Protein AF-A0A2S8NWU1-F1 (afdb_monomer_lite)

Sequence (90 aa):
MDIRECLPRDKHDFEAVRKLSEFSDVELKVIIPELMDWLQDGNWPVSRSVEDLLMRFGEDLIPHIRNVFETKDSTWKYLVLTGSISKLPS

pLDDT: mean 93.41, std 7.69, range [60.09, 98.06]

Secondary structure (DSSP, 8-state):
--GGGGS-SSTT-HHHHHHHHTS-HHHHGGGHHHHHHTTS-TTSTTHHHHHHHHGGGGGGGHHHHHHHHHSS-HHHHHHIIIIIGGGS--

Structure (mmCIF, N/CA/C/O backbone):
data_AF-A0A2S8NWU1-F1
#
_entry.id   AF-A0A2S8NWU1-F1
#
loop_
_atom_site.group_PDB
_atom_site.id
_atom_site.type_symbol
_atom_site.label_atom_id
_atom_site.label_alt_id
_atom_site.label_comp_id
_atom_site.label_asym_id
_atom_site.label_entity_id
_atom_site.label_seq_id
_atom_site.pdbx_PDB_ins_code
_atom_site.Cartn_x
_atom_site.Cartn_y
_atom_site.Cartn_z
_atom_site.occupancy
_atom_site.B_iso_or_equiv
_atom_site.auth_seq_id
_atom_site.auth_comp_id
_atom_site.auth_asym_id
_atom_site.auth_atom_id
_atom_site.pdbx_PDB_model_num
ATOM 1 N N . MET A 1 1 ? -20.707 -5.124 6.826 1.00 72.94 1 MET A N 1
ATOM 2 C CA . MET A 1 1 ? -20.308 -4.382 5.616 1.00 72.94 1 MET A CA 1
ATOM 3 C C . MET A 1 1 ? -19.031 -5.019 5.121 1.00 72.94 1 MET A C 1
ATOM 5 O O . MET A 1 1 ? -18.180 -5.293 5.960 1.00 72.94 1 MET A O 1
ATOM 9 N N . ASP A 1 2 ? -18.920 -5.323 3.830 1.00 88.94 2 ASP A N 1
ATOM 10 C CA . ASP A 1 2 ? -17.633 -5.749 3.280 1.00 88.94 2 ASP A CA 1
ATOM 11 C C . ASP A 1 2 ? -16.780 -4.499 3.051 1.00 88.94 2 ASP A C 1
ATOM 13 O O . ASP A 1 2 ? -17.117 -3.649 2.232 1.00 88.94 2 ASP A O 1
ATOM 1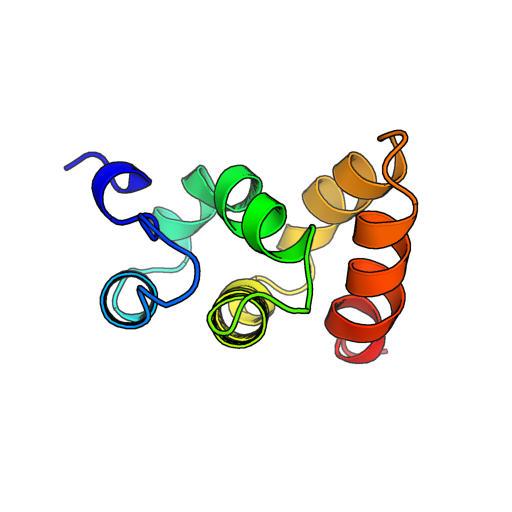7 N N . ILE A 1 3 ? -15.692 -4.361 3.809 1.00 94.06 3 ILE A N 1
ATOM 18 C CA . ILE A 1 3 ? -14.801 -3.199 3.718 1.00 94.06 3 ILE A CA 1
ATOM 19 C C . ILE A 1 3 ? -14.129 -3.089 2.337 1.00 94.06 3 ILE A C 1
ATOM 21 O O . ILE A 1 3 ? -13.710 -2.002 1.944 1.00 94.06 3 ILE A O 1
ATOM 25 N N . ARG A 1 4 ? -14.105 -4.172 1.544 1.00 95.44 4 ARG A N 1
ATOM 26 C CA . ARG A 1 4 ? -13.648 -4.144 0.144 1.00 95.44 4 ARG A CA 1
ATOM 27 C C . ARG A 1 4 ? -14.504 -3.253 -0.747 1.00 95.44 4 ARG A C 1
ATOM 29 O O . ARG A 1 4 ? -13.995 -2.703 -1.717 1.00 95.44 4 ARG A O 1
ATOM 36 N N . GLU A 1 5 ? -15.776 -3.049 -0.409 1.00 95.31 5 GLU A N 1
ATOM 37 C CA . GLU A 1 5 ? -16.655 -2.126 -1.141 1.00 95.31 5 GLU A CA 1
ATOM 38 C C . GLU A 1 5 ? -16.228 -0.655 -0.984 1.00 95.31 5 GLU A C 1
ATOM 40 O O . GLU A 1 5 ? -16.674 0.205 -1.751 1.00 95.31 5 GLU A O 1
ATOM 45 N N . CYS A 1 6 ? -15.362 -0.369 -0.005 1.00 96.12 6 CYS A N 1
ATOM 46 C CA . CYS A 1 6 ? -14.779 0.943 0.254 1.00 96.12 6 CYS A CA 1
ATOM 47 C C . CYS A 1 6 ? -13.411 1.152 -0.416 1.00 96.12 6 CYS A C 1
ATOM 49 O O . CYS A 1 6 ? -12.832 2.222 -0.234 1.00 96.12 6 CYS A O 1
ATOM 51 N N . LEU A 1 7 ? -12.886 0.175 -1.169 1.00 97.44 7 LEU A N 1
ATOM 52 C CA . LEU A 1 7 ? -11.650 0.359 -1.935 1.00 97.44 7 LEU A CA 1
ATOM 53 C C . LEU A 1 7 ? -11.816 1.465 -2.994 1.00 97.44 7 LEU A C 1
ATOM 55 O O . LEU A 1 7 ? -12.923 1.644 -3.519 1.00 97.44 7 LEU A O 1
ATOM 59 N N . PRO A 1 8 ? -10.730 2.186 -3.339 1.00 97.94 8 PRO A N 1
ATOM 60 C CA . PRO A 1 8 ? -10.755 3.146 -4.435 1.00 97.94 8 PRO A CA 1
ATOM 61 C C . PRO A 1 8 ? -11.246 2.485 -5.722 1.00 97.94 8 PRO A C 1
ATOM 63 O O . PRO A 1 8 ? -10.920 1.334 -6.011 1.00 97.94 8 PRO A O 1
ATOM 66 N N . ARG A 1 9 ? -12.059 3.201 -6.498 1.00 97.06 9 ARG A N 1
ATOM 67 C CA . ARG A 1 9 ? -12.597 2.686 -7.771 1.00 97.06 9 ARG A CA 1
ATOM 68 C C . ARG A 1 9 ? -11.790 3.133 -8.978 1.00 97.06 9 ARG A C 1
ATOM 70 O O . ARG A 1 9 ? -11.844 2.494 -10.027 1.00 97.06 9 ARG A O 1
ATOM 77 N N . ASP A 1 10 ? -11.043 4.220 -8.827 1.00 97.75 10 ASP A N 1
ATOM 78 C CA . ASP A 1 10 ? -10.153 4.751 -9.845 1.00 97.75 10 ASP A CA 1
ATOM 79 C C . ASP A 1 10 ? -8.983 5.532 -9.225 1.00 97.75 10 ASP A C 1
ATOM 81 O O . ASP A 1 10 ? -8.939 5.811 -8.027 1.00 97.75 10 ASP A O 1
ATOM 85 N N . LYS A 1 11 ? -8.016 5.897 -10.071 1.00 97.56 11 LYS A N 1
ATOM 86 C CA . LYS A 1 11 ? -6.759 6.549 -9.674 1.00 97.56 11 LYS A CA 1
ATOM 87 C C . LYS A 1 11 ? -6.901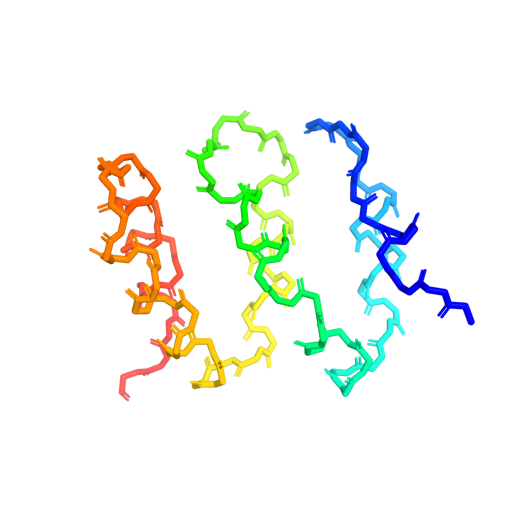 7.955 -9.061 1.00 97.56 11 LYS A C 1
ATOM 89 O O . LYS A 1 11 ? -5.894 8.499 -8.614 1.00 97.56 11 LYS A O 1
ATOM 94 N N . HIS A 1 12 ? -8.093 8.551 -9.055 1.00 97.69 12 HIS A N 1
ATOM 95 C CA . HIS A 1 12 ? -8.406 9.838 -8.419 1.00 97.69 12 HIS A CA 1
ATOM 96 C C . HIS A 1 12 ? -9.441 9.711 -7.291 1.00 97.69 12 HIS A C 1
ATOM 98 O O . HIS A 1 12 ? -9.905 10.733 -6.781 1.00 97.69 12 HIS A O 1
ATOM 104 N N . ASP A 1 13 ? -9.812 8.496 -6.882 1.00 98.06 13 ASP A N 1
ATOM 105 C CA . ASP A 1 13 ? -10.805 8.261 -5.831 1.00 98.06 13 ASP A CA 1
ATOM 106 C C . ASP A 1 13 ? -10.224 8.485 -4.421 1.00 98.06 13 ASP A C 1
ATOM 108 O O . ASP A 1 13 ? -10.066 7.579 -3.601 1.00 98.06 13 ASP A O 1
ATOM 112 N N . PHE A 1 14 ? -9.872 9.740 -4.137 1.00 97.94 14 PHE A N 1
ATOM 113 C CA . PHE A 1 14 ? -9.372 10.173 -2.832 1.00 97.94 14 PHE A CA 1
ATOM 114 C C . PHE A 1 14 ? -10.425 10.046 -1.730 1.00 97.94 14 PHE A C 1
ATOM 116 O O . PHE A 1 14 ? -10.081 9.880 -0.561 1.00 97.94 14 PHE A O 1
ATOM 123 N N . GLU A 1 15 ? -11.707 10.118 -2.089 1.00 97.94 15 GLU A N 1
ATOM 124 C CA . GLU A 1 15 ? -12.805 10.018 -1.132 1.00 97.94 15 GLU A CA 1
ATOM 125 C C . GLU A 1 15 ? -12.908 8.604 -0.551 1.00 97.94 15 GL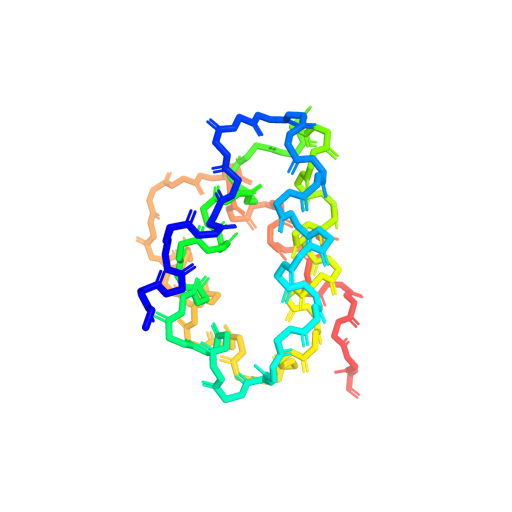U A C 1
ATOM 127 O O . GLU A 1 15 ? -13.146 8.458 0.649 1.00 97.94 15 GLU A O 1
ATOM 132 N N . ALA A 1 16 ? -12.671 7.563 -1.355 1.00 97.75 16 ALA A N 1
ATOM 133 C CA . ALA A 1 16 ? -12.557 6.197 -0.852 1.00 97.75 16 ALA A CA 1
ATOM 134 C C . ALA A 1 16 ? -11.403 6.051 0.150 1.00 97.75 16 ALA A C 1
ATOM 136 O O . ALA A 1 16 ? -11.612 5.553 1.255 1.00 97.75 16 ALA A O 1
ATOM 137 N N . VAL A 1 17 ? -10.210 6.564 -0.177 1.00 97.88 17 VAL A N 1
ATOM 138 C CA . VAL A 1 17 ? -9.049 6.518 0.734 1.00 97.88 17 VAL A CA 1
ATOM 139 C C . VAL A 1 17 ? -9.333 7.277 2.035 1.00 97.88 17 VAL A C 1
ATOM 141 O O . VAL A 1 17 ? -9.012 6.794 3.122 1.00 97.88 17 VAL A O 1
ATOM 144 N N . ARG A 1 18 ? -9.999 8.436 1.946 1.00 97.38 18 ARG A N 1
ATOM 145 C CA . ARG A 1 18 ? -10.419 9.221 3.113 1.00 97.38 18 ARG A CA 1
ATOM 146 C C . ARG A 1 18 ? -11.365 8.421 4.008 1.00 97.38 18 ARG A C 1
ATOM 148 O O . ARG A 1 18 ? -11.129 8.356 5.209 1.00 97.38 18 ARG A O 1
ATOM 155 N N . LYS A 1 19 ? -12.383 7.770 3.442 1.00 96.94 19 LYS A N 1
ATOM 156 C CA . LYS A 1 19 ? -13.298 6.895 4.197 1.00 96.94 19 LYS A CA 1
ATOM 157 C C . LYS A 1 19 ? -12.563 5.723 4.835 1.00 96.94 19 LYS A C 1
ATOM 159 O O . LYS A 1 19 ? -12.775 5.446 6.006 1.00 96.94 19 LYS A O 1
ATOM 164 N N . LEU A 1 20 ? -11.665 5.070 4.096 1.00 97.75 20 LEU A N 1
ATOM 165 C CA . LEU A 1 20 ? -10.847 3.975 4.620 1.00 97.75 20 LEU A CA 1
ATOM 166 C C . LEU A 1 20 ? -10.004 4.413 5.825 1.00 97.75 20 LEU A C 1
ATOM 168 O O . LEU A 1 20 ? -9.857 3.652 6.775 1.00 97.75 20 LEU A O 1
ATOM 172 N N . SER A 1 21 ? -9.515 5.656 5.842 1.00 96.44 21 SER A N 1
ATOM 173 C CA . SER A 1 21 ? -8.747 6.183 6.977 1.00 96.44 21 SER A CA 1
ATOM 174 C C . SER A 1 21 ? -9.539 6.262 8.291 1.00 96.44 21 SER A C 1
ATOM 176 O O . SER A 1 21 ? -8.926 6.248 9.357 1.00 96.44 21 SER A O 1
ATOM 178 N N . GLU A 1 22 ? -10.874 6.273 8.232 1.00 96.44 22 GLU A N 1
ATOM 179 C CA . GLU A 1 22 ? -11.761 6.337 9.402 1.00 96.44 22 GLU A CA 1
ATOM 180 C C . GLU A 1 22 ? -11.961 4.969 10.084 1.00 96.44 22 GLU A C 1
ATOM 182 O O . GLU A 1 22 ? -12.426 4.916 11.222 1.00 96.44 22 GLU A O 1
ATOM 187 N N . PHE A 1 23 ? -11.595 3.864 9.423 1.00 96.44 23 PHE A N 1
ATOM 188 C CA . PHE A 1 23 ? -11.705 2.516 9.988 1.00 96.44 23 PHE A CA 1
ATOM 189 C C . PHE A 1 23 ? -10.581 2.210 10.978 1.00 96.44 23 PHE A C 1
ATOM 191 O O . PHE A 1 23 ? -9.480 2.776 10.925 1.00 96.44 23 PHE A O 1
ATOM 198 N N . SER A 1 24 ? -10.849 1.261 11.877 1.00 95.69 24 SER A N 1
ATOM 199 C CA . SER A 1 24 ? -9.831 0.749 12.790 1.00 95.69 24 SER A CA 1
ATOM 200 C C . SER A 1 24 ? -8.780 -0.083 12.049 1.00 95.69 24 SER A C 1
ATOM 202 O O . SER A 1 24 ? -9.049 -0.689 11.010 1.00 95.69 24 SER A O 1
ATOM 204 N N . ASP A 1 25 ? -7.578 -0.177 12.621 1.00 94.69 25 ASP A N 1
ATOM 205 C CA . ASP A 1 25 ? -6.506 -0.996 12.039 1.00 94.69 25 ASP A CA 1
ATOM 206 C C . ASP A 1 25 ? -6.914 -2.475 11.927 1.00 94.69 25 ASP A 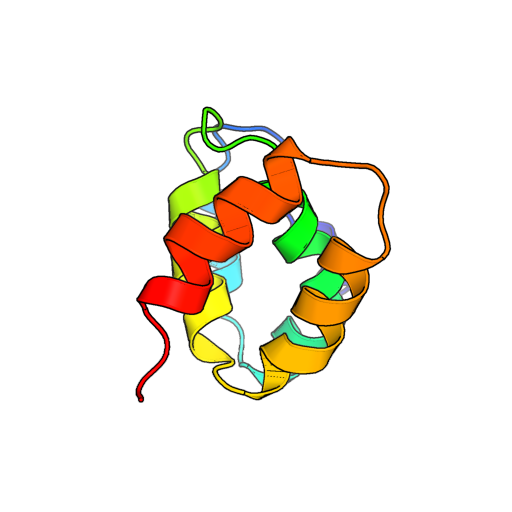C 1
ATOM 208 O O . ASP A 1 25 ? -6.539 -3.156 10.978 1.00 94.69 25 ASP A O 1
ATOM 212 N N . VAL A 1 26 ? -7.722 -2.976 12.868 1.00 94.50 26 VAL A N 1
ATOM 213 C CA . VAL A 1 26 ? -8.233 -4.357 12.852 1.00 94.50 26 VAL A CA 1
ATOM 214 C C . VAL A 1 26 ? -9.114 -4.606 11.629 1.00 94.50 26 VAL A C 1
ATOM 216 O O . VAL A 1 26 ? -8.988 -5.648 10.989 1.00 94.50 26 VAL A O 1
ATOM 219 N N . GLU A 1 27 ? -9.983 -3.656 11.289 1.00 95.38 27 GLU A N 1
ATOM 220 C CA . GLU A 1 27 ? -10.861 -3.765 10.124 1.00 95.38 27 GLU A CA 1
ATOM 221 C C . GLU A 1 27 ? -10.078 -3.651 8.816 1.00 95.38 27 GLU A C 1
ATOM 223 O O . GLU A 1 27 ? -10.325 -4.413 7.887 1.00 95.38 27 GLU A O 1
ATOM 228 N N . LEU A 1 28 ? -9.104 -2.742 8.745 1.00 96.19 28 LEU A N 1
ATOM 229 C CA . LEU A 1 28 ? -8.311 -2.516 7.536 1.00 96.19 28 LEU A CA 1
ATOM 230 C C . LEU A 1 28 ? -7.306 -3.637 7.245 1.00 96.19 28 LEU A C 1
ATOM 232 O O . LEU A 1 28 ? -7.001 -3.890 6.079 1.00 96.19 28 LEU A O 1
ATOM 236 N N . LYS A 1 29 ? -6.816 -4.349 8.269 1.00 95.62 29 LYS A N 1
ATOM 237 C CA . LYS A 1 29 ? -5.851 -5.451 8.101 1.00 95.62 29 LYS A CA 1
ATOM 238 C C . LYS A 1 29 ? -6.298 -6.503 7.087 1.00 95.62 29 LYS A C 1
ATOM 240 O O . LYS A 1 29 ? -5.468 -7.075 6.385 1.00 95.62 29 LYS A O 1
ATOM 245 N N . VAL A 1 30 ? -7.605 -6.739 6.976 1.00 95.19 30 VAL A N 1
ATOM 246 C CA . VAL A 1 30 ? -8.163 -7.760 6.075 1.00 95.19 30 VAL A CA 1
ATOM 247 C C . VAL A 1 30 ? -8.121 -7.368 4.596 1.00 95.19 30 VAL A C 1
ATOM 249 O O . VAL A 1 30 ? -8.418 -8.225 3.764 1.00 95.19 30 VAL A O 1
ATOM 252 N N . ILE A 1 31 ? -7.788 -6.109 4.279 1.00 97.12 31 ILE A N 1
ATOM 253 C CA . ILE A 1 31 ? -7.679 -5.575 2.911 1.00 97.12 31 ILE A CA 1
ATOM 254 C C . ILE A 1 31 ? -6.301 -4.983 2.584 1.00 97.12 31 ILE A C 1
ATOM 256 O O . ILE A 1 31 ? -6.142 -4.307 1.569 1.00 97.12 31 ILE A O 1
ATOM 260 N N . ILE A 1 32 ? -5.289 -5.210 3.431 1.00 97.44 32 ILE A N 1
ATOM 261 C CA . ILE A 1 32 ? -3.916 -4.767 3.139 1.00 97.44 32 ILE A CA 1
ATOM 262 C C . ILE A 1 32 ? -3.436 -5.257 1.760 1.00 97.44 32 ILE A C 1
ATOM 264 O O . ILE A 1 32 ? -2.874 -4.434 1.041 1.00 97.44 32 ILE A O 1
ATOM 268 N N . PRO A 1 33 ? -3.644 -6.525 1.339 1.00 97.12 33 PRO A N 1
ATOM 269 C CA . PRO A 1 33 ? -3.224 -6.970 0.008 1.00 97.12 33 PRO A CA 1
ATOM 270 C C . PRO A 1 33 ? -3.784 -6.100 -1.124 1.00 97.12 33 PRO A C 1
ATOM 272 O O . PRO A 1 33 ? -3.035 -5.662 -1.989 1.00 97.12 33 PRO A O 1
ATOM 275 N N . GLU A 1 34 ? -5.075 -5.785 -1.072 1.00 97.81 34 GLU A N 1
ATOM 276 C CA . GLU A 1 34 ? -5.767 -4.975 -2.071 1.00 97.81 34 GLU A CA 1
ATOM 277 C C . GLU A 1 34 ? -5.316 -3.507 -2.033 1.00 97.81 34 GLU A C 1
ATOM 279 O O . GLU A 1 34 ? -5.247 -2.845 -3.065 1.00 97.81 34 GLU A O 1
ATOM 284 N N . LEU A 1 35 ? -4.971 -2.980 -0.855 1.00 97.94 35 LEU A N 1
ATOM 285 C CA . LEU A 1 35 ? -4.375 -1.647 -0.731 1.00 97.94 35 LEU A CA 1
ATOM 286 C C . LEU A 1 35 ? -2.954 -1.600 -1.309 1.00 97.94 35 LEU A C 1
ATOM 288 O O . LEU A 1 35 ? -2.586 -0.606 -1.932 1.00 97.94 35 LEU A O 1
ATOM 292 N N . MET A 1 36 ? -2.168 -2.670 -1.158 1.00 97.69 36 MET A N 1
ATOM 293 C CA . MET A 1 36 ? -0.822 -2.750 -1.733 1.00 97.69 36 MET A CA 1
ATOM 294 C C . MET A 1 36 ? -0.848 -2.673 -3.267 1.00 97.69 36 MET A C 1
ATOM 296 O O . MET A 1 36 ? 0.086 -2.115 -3.845 1.00 97.69 36 MET A O 1
ATOM 300 N N . ASP A 1 37 ? -1.903 -3.171 -3.927 1.00 97.50 37 ASP A N 1
ATOM 301 C CA . ASP A 1 37 ? -2.055 -3.101 -5.390 1.00 97.50 37 ASP A CA 1
ATOM 302 C C . ASP A 1 37 ? -2.076 -1.653 -5.912 1.00 97.50 37 ASP A C 1
ATOM 304 O O . ASP A 1 37 ? -1.595 -1.374 -7.011 1.00 97.50 37 ASP A O 1
ATOM 308 N N . TRP A 1 38 ? -2.537 -0.694 -5.103 1.00 98.00 38 TRP A N 1
ATOM 309 C CA . TRP A 1 38 ? -2.521 0.736 -5.447 1.00 98.00 38 TRP A CA 1
ATOM 310 C C . TRP A 1 38 ? -1.120 1.362 -5.437 1.00 98.00 38 TRP A C 1
ATOM 312 O O . TRP A 1 38 ? -0.957 2.527 -5.808 1.00 98.00 38 TRP A O 1
ATOM 322 N N . LEU A 1 39 ? -0.097 0.595 -5.051 1.00 96.94 39 LEU A N 1
ATOM 323 C CA . LEU A 1 39 ? 1.311 0.981 -5.131 1.00 96.94 39 LEU A CA 1
ATOM 324 C C . LEU A 1 39 ? 2.007 0.451 -6.398 1.00 96.94 39 LEU A C 1
ATOM 326 O O . LEU A 1 39 ? 3.201 0.696 -6.570 1.00 96.94 39 LEU A O 1
ATOM 330 N N . GLN A 1 40 ? 1.298 -0.264 -7.283 1.00 96.94 40 GLN A N 1
ATOM 331 C CA . GLN A 1 40 ? 1.863 -0.773 -8.544 1.00 96.94 40 GLN A CA 1
ATOM 332 C C . GLN A 1 40 ? 2.250 0.351 -9.518 1.00 96.94 40 GLN A C 1
ATOM 334 O O . GLN A 1 40 ? 3.231 0.226 -10.251 1.00 96.94 40 GLN A O 1
ATOM 339 N N . ASP A 1 41 ? 1.515 1.467 -9.506 1.00 96.19 41 ASP A N 1
ATOM 340 C CA . ASP A 1 41 ? 1.783 2.633 -10.349 1.00 96.19 41 ASP A CA 1
ATOM 341 C C . ASP A 1 41 ? 1.796 3.919 -9.516 1.00 96.19 41 ASP A C 1
ATOM 343 O O . ASP A 1 41 ? 0.762 4.497 -9.179 1.00 96.19 41 ASP A O 1
ATOM 347 N N . GLY A 1 42 ? 3.001 4.408 -9.228 1.00 90.94 42 GLY A N 1
ATOM 348 C CA . GLY A 1 42 ? 3.214 5.657 -8.496 1.00 90.94 42 GLY A CA 1
ATOM 349 C C . GLY A 1 42 ? 2.746 6.912 -9.244 1.00 90.94 42 GLY A C 1
ATOM 350 O O . GLY A 1 42 ? 2.735 7.990 -8.655 1.00 90.94 42 GLY A O 1
ATOM 351 N N . ASN A 1 43 ? 2.343 6.806 -10.518 1.00 94.25 43 ASN A N 1
ATOM 352 C CA . ASN A 1 43 ? 1.715 7.915 -11.241 1.00 94.25 43 ASN A CA 1
ATOM 353 C C . ASN A 1 43 ? 0.230 8.071 -10.898 1.00 94.25 43 ASN A C 1
ATOM 355 O O . ASN A 1 43 ? -0.372 9.079 -11.277 1.00 94.25 43 ASN A O 1
ATOM 359 N N . TRP A 1 44 ? -0.390 7.095 -10.226 1.00 97.31 44 TRP A N 1
ATOM 360 C CA . TRP A 1 44 ? -1.766 7.233 -9.764 1.00 97.31 44 TRP A CA 1
ATOM 361 C C . TRP A 1 44 ? -1.833 8.276 -8.650 1.00 97.31 44 TRP A C 1
ATOM 363 O O . TRP A 1 44 ? -1.183 8.097 -7.619 1.00 97.31 44 TRP A O 1
ATOM 373 N N . PRO A 1 45 ? -2.637 9.345 -8.807 1.00 96.69 45 PRO A N 1
ATOM 374 C CA . PRO A 1 45 ? -2.719 10.402 -7.801 1.00 96.69 45 PRO A CA 1
ATOM 375 C C . PRO A 1 45 ? -3.043 9.903 -6.385 1.00 96.69 45 PRO A C 1
ATOM 377 O O . PRO A 1 45 ? -2.496 10.428 -5.418 1.00 96.69 45 PRO A O 1
ATOM 380 N N . VAL A 1 46 ? -3.870 8.860 -6.257 1.00 97.56 46 VAL A N 1
ATOM 381 C CA . VAL A 1 46 ? -4.214 8.237 -4.964 1.00 97.56 46 VAL A CA 1
ATOM 382 C C . VAL A 1 46 ? -3.115 7.359 -4.361 1.00 97.56 46 VAL A C 1
ATOM 384 O O . VAL A 1 46 ? -3.174 7.090 -3.164 1.00 97.56 46 VAL A O 1
ATOM 387 N N . SER A 1 47 ? -2.114 6.923 -5.137 1.00 96.56 47 SER A N 1
ATOM 388 C CA . SER A 1 47 ? -1.108 5.939 -4.697 1.00 96.56 47 SER A CA 1
ATOM 389 C C . SER A 1 47 ? -0.393 6.383 -3.420 1.00 96.56 47 SER A C 1
ATOM 391 O O . SER A 1 47 ? -0.317 5.630 -2.453 1.00 96.56 47 SER A O 1
ATOM 393 N N . ARG A 1 48 ? 0.007 7.660 -3.352 1.00 93.88 48 ARG A N 1
ATOM 394 C CA . ARG A 1 48 ? 0.633 8.235 -2.153 1.00 93.88 48 ARG A CA 1
ATOM 395 C C . ARG A 1 48 ? -0.298 8.243 -0.938 1.00 93.88 48 ARG A C 1
ATOM 397 O O . ARG A 1 48 ? 0.141 7.945 0.163 1.00 93.88 48 ARG A O 1
ATOM 404 N N . SER A 1 49 ? -1.578 8.562 -1.124 1.00 96.56 49 SER A N 1
ATOM 405 C CA . SER A 1 49 ? -2.551 8.548 -0.024 1.00 96.56 49 SER A CA 1
ATOM 406 C C . SER A 1 49 ? -2.802 7.131 0.497 1.00 96.56 49 SER A C 1
ATOM 408 O O . SER A 1 49 ? -2.985 6.948 1.697 1.00 96.56 49 SER A O 1
ATOM 410 N N . VAL A 1 50 ? -2.785 6.128 -0.387 1.00 97.62 50 VAL A N 1
ATOM 411 C CA . VAL A 1 50 ? -2.870 4.718 0.016 1.00 97.62 50 VAL A CA 1
ATOM 412 C C . VAL A 1 50 ? -1.595 4.276 0.733 1.00 97.62 50 VAL A C 1
ATOM 414 O O . VAL A 1 50 ? -1.675 3.590 1.748 1.00 97.62 50 VAL A O 1
ATOM 417 N N . GLU A 1 51 ? -0.426 4.708 0.264 1.00 95.31 51 GLU A N 1
ATOM 418 C CA . GLU A 1 51 ? 0.850 4.447 0.930 1.00 95.31 51 GLU A CA 1
ATOM 419 C C . GLU A 1 51 ? 0.858 4.994 2.365 1.00 95.31 51 GLU A C 1
ATOM 421 O O . GLU A 1 51 ? 1.183 4.267 3.301 1.00 95.31 51 GLU A O 1
ATOM 426 N N . ASP A 1 52 ? 0.440 6.248 2.552 1.00 94.19 52 ASP A N 1
ATOM 427 C CA . ASP A 1 52 ? 0.365 6.884 3.870 1.00 94.19 52 ASP A CA 1
ATOM 428 C C . ASP A 1 52 ? -0.630 6.154 4.795 1.00 94.19 52 ASP A C 1
ATOM 430 O O . ASP A 1 52 ? -0.363 5.985 5.986 1.00 94.19 52 ASP A O 1
ATOM 434 N N . LEU A 1 53 ? -1.748 5.653 4.250 1.00 96.25 53 LEU A N 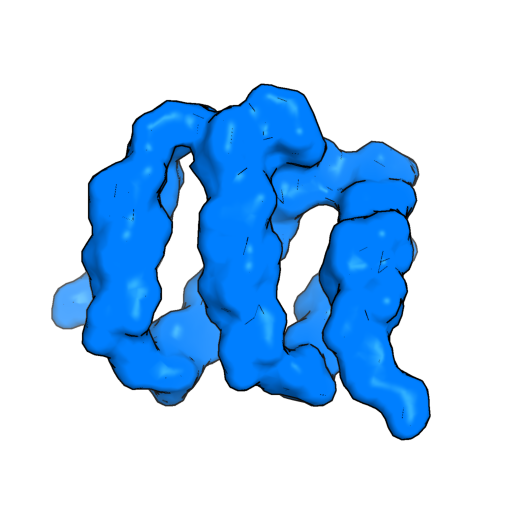1
ATOM 435 C CA . LEU A 1 53 ? -2.692 4.809 4.988 1.00 96.25 53 LEU A CA 1
ATOM 436 C C . LEU A 1 53 ? -2.047 3.483 5.422 1.00 96.25 53 LEU A C 1
ATOM 438 O O . LEU A 1 53 ? -2.220 3.065 6.567 1.00 96.25 53 LEU A O 1
ATOM 442 N N . LEU A 1 54 ? -1.288 2.836 4.534 1.00 96.00 54 LEU A N 1
ATOM 443 C CA . LEU A 1 54 ? -0.593 1.579 4.817 1.00 96.00 54 LEU A CA 1
ATOM 444 C C . LEU A 1 54 ? 0.472 1.736 5.911 1.00 96.00 54 LEU A C 1
ATOM 446 O O . LEU A 1 54 ? 0.671 0.815 6.701 1.00 96.00 54 LEU A O 1
ATOM 450 N N . MET A 1 55 ? 1.120 2.899 6.027 1.00 92.12 55 MET A N 1
ATOM 451 C CA . MET A 1 55 ? 2.166 3.121 7.039 1.00 92.12 55 MET A CA 1
ATOM 452 C C . MET A 1 55 ? 1.673 2.977 8.488 1.00 92.12 55 MET A C 1
ATOM 454 O O . MET A 1 55 ? 2.488 2.746 9.380 1.00 92.12 55 MET A O 1
ATOM 458 N N . ARG A 1 56 ? 0.354 3.017 8.735 1.00 93.12 56 ARG A N 1
ATOM 459 C CA . ARG A 1 56 ? -0.249 2.713 10.049 1.00 93.12 56 ARG A CA 1
ATOM 460 C C . ARG A 1 56 ? 0.107 1.319 10.569 1.00 93.12 56 ARG A C 1
ATOM 462 O O . ARG A 1 56 ? 0.151 1.118 11.777 1.00 93.12 56 ARG A O 1
ATOM 469 N N . PHE A 1 57 ? 0.355 0.366 9.672 1.00 93.94 57 PHE A N 1
ATOM 470 C CA . PHE A 1 57 ? 0.537 -1.042 10.027 1.00 93.94 57 PHE A CA 1
ATOM 471 C C . PHE A 1 57 ? 1.985 -1.411 10.370 1.00 93.94 57 PHE A C 1
ATOM 473 O O . PHE A 1 57 ? 2.215 -2.494 10.899 1.00 93.94 57 PHE A O 1
ATOM 480 N N . GLY A 1 58 ? 2.965 -0.535 10.112 1.00 90.44 58 GLY A N 1
ATOM 481 C CA . GLY A 1 58 ? 4.367 -0.769 10.478 1.00 90.44 58 GLY A CA 1
ATOM 482 C C . GLY A 1 58 ? 4.874 -2.161 10.070 1.00 90.44 58 GLY A C 1
ATOM 483 O O . GLY A 1 58 ? 4.808 -2.539 8.900 1.00 90.44 58 GLY A O 1
ATOM 484 N N . GLU A 1 59 ? 5.357 -2.939 11.044 1.00 90.44 59 GLU A N 1
ATOM 485 C CA . GLU A 1 59 ? 5.880 -4.297 10.827 1.00 90.44 59 GLU A CA 1
ATOM 486 C C . GLU A 1 59 ? 4.838 -5.297 10.300 1.00 90.44 59 GLU A C 1
ATOM 488 O O . GLU A 1 59 ? 5.209 -6.258 9.622 1.00 90.44 59 GLU A O 1
ATOM 493 N N . ASP A 1 60 ? 3.540 -5.061 10.517 1.00 92.44 60 ASP A N 1
ATOM 494 C CA . ASP A 1 60 ? 2.486 -5.926 9.975 1.00 92.44 60 ASP A CA 1
ATOM 495 C C . ASP A 1 60 ? 2.462 -5.902 8.434 1.00 92.44 60 ASP A C 1
ATOM 497 O O . ASP A 1 60 ? 1.902 -6.806 7.814 1.00 92.44 60 ASP A O 1
ATOM 501 N N . LEU A 1 61 ? 3.114 -4.924 7.786 1.00 94.25 61 LEU A N 1
ATOM 502 C CA . LEU A 1 61 ? 3.292 -4.902 6.331 1.00 94.25 61 LEU A CA 1
ATOM 503 C C . LEU A 1 61 ? 4.336 -5.902 5.822 1.00 94.25 61 LEU A C 1
ATOM 505 O O . LEU A 1 61 ? 4.318 -6.222 4.635 1.00 94.25 61 LEU A O 1
ATOM 509 N N . ILE A 1 62 ? 5.247 -6.408 6.663 1.00 93.31 62 ILE A N 1
ATOM 510 C CA . ILE A 1 62 ? 6.390 -7.232 6.223 1.00 93.31 62 ILE A CA 1
ATOM 511 C C . ILE A 1 62 ? 5.962 -8.445 5.372 1.00 93.31 62 ILE A C 1
ATOM 513 O O . ILE A 1 62 ? 6.571 -8.660 4.317 1.00 93.31 62 ILE A O 1
ATOM 517 N N . PRO A 1 63 ? 4.933 -9.235 5.745 1.00 95.75 63 PRO A N 1
ATOM 518 C CA . PRO A 1 63 ? 4.472 -10.345 4.911 1.00 95.75 63 PRO A CA 1
ATOM 519 C C . PRO A 1 63 ? 3.943 -9.878 3.548 1.00 95.75 63 PRO A C 1
ATOM 521 O O . PRO A 1 63 ? 4.209 -10.511 2.531 1.00 95.75 63 PRO A O 1
ATOM 524 N N . HIS A 1 64 ? 3.244 -8.744 3.508 1.00 96.12 64 HIS A N 1
ATOM 525 C CA . HIS A 1 64 ? 2.676 -8.188 2.279 1.00 96.12 64 HIS A CA 1
ATOM 526 C C . HIS A 1 64 ? 3.755 -7.612 1.361 1.00 96.12 64 HIS A C 1
ATOM 528 O O . HIS A 1 64 ? 3.729 -7.845 0.156 1.00 96.12 64 HIS A O 1
ATOM 534 N N . ILE A 1 65 ? 4.757 -6.939 1.932 1.00 95.00 65 ILE A N 1
ATOM 535 C CA . ILE A 1 65 ? 5.955 -6.499 1.216 1.00 95.00 65 ILE A CA 1
ATOM 536 C C . ILE A 1 65 ? 6.665 -7.715 0.619 1.00 95.00 65 ILE A C 1
ATOM 538 O O . ILE A 1 65 ? 6.967 -7.713 -0.569 1.00 95.00 65 ILE A O 1
ATOM 542 N N . ARG A 1 66 ? 6.877 -8.793 1.386 1.00 95.69 66 ARG A N 1
ATOM 543 C CA . ARG A 1 66 ? 7.497 -10.019 0.855 1.00 95.69 66 ARG A CA 1
ATOM 544 C C . ARG A 1 66 ? 6.735 -10.563 -0.355 1.00 95.69 66 ARG A C 1
ATOM 546 O O . ARG A 1 66 ? 7.370 -10.857 -1.365 1.00 95.69 66 ARG A O 1
ATOM 553 N N . ASN A 1 67 ? 5.403 -10.597 -0.292 1.00 96.69 67 ASN A N 1
ATOM 554 C CA . ASN A 1 67 ? 4.571 -11.032 -1.415 1.00 96.69 67 ASN A CA 1
ATOM 555 C C . ASN A 1 67 ? 4.804 -10.174 -2.671 1.00 96.69 67 ASN A C 1
ATOM 557 O O . ASN A 1 67 ? 4.945 -10.725 -3.760 1.00 96.69 67 ASN A O 1
ATOM 561 N N . VAL A 1 68 ? 4.935 -8.846 -2.539 1.00 96.88 68 VAL A N 1
ATOM 562 C CA . VAL A 1 68 ? 5.284 -7.964 -3.674 1.00 96.88 68 VAL A CA 1
ATOM 563 C C . VAL A 1 68 ? 6.626 -8.360 -4.295 1.00 96.88 68 VAL A C 1
ATOM 565 O O . VAL A 1 68 ? 6.762 -8.413 -5.520 1.00 96.88 68 VAL A O 1
ATOM 568 N N . PHE A 1 69 ? 7.622 -8.699 -3.476 1.00 96.19 69 PHE A N 1
ATOM 569 C CA . PHE A 1 69 ? 8.949 -9.093 -3.958 1.00 96.19 69 PHE A CA 1
ATOM 570 C C . PHE A 1 69 ? 8.988 -10.470 -4.623 1.00 96.19 69 PHE A C 1
ATOM 572 O O . PHE A 1 69 ? 9.896 -10.723 -5.422 1.00 96.19 69 PHE A O 1
ATOM 579 N N . GLU A 1 70 ? 7.997 -11.319 -4.374 1.00 97.62 70 GLU A N 1
ATOM 580 C CA . GLU A 1 70 ? 7.817 -12.604 -5.055 1.00 97.62 70 GLU A CA 1
ATOM 581 C C . GLU A 1 70 ? 7.151 -12.461 -6.435 1.00 97.62 70 GLU A C 1
ATOM 583 O O . GLU A 1 70 ? 7.264 -13.356 -7.275 1.00 97.62 70 GLU A O 1
ATOM 588 N N . THR A 1 71 ? 6.516 -11.319 -6.730 1.00 96.75 71 THR A N 1
ATOM 589 C CA . THR A 1 71 ? 5.922 -11.054 -8.052 1.00 96.75 71 THR A CA 1
ATOM 590 C C . THR A 1 71 ? 6.986 -10.860 -9.144 1.00 96.75 71 THR A C 1
ATOM 592 O O . THR A 1 71 ? 8.189 -10.797 -8.887 1.00 96.75 71 THR A O 1
ATOM 595 N N . LYS A 1 72 ? 6.564 -10.722 -10.405 1.00 97.44 72 LYS A N 1
ATOM 596 C CA . LYS A 1 72 ? 7.448 -10.308 -11.513 1.00 97.44 72 LYS A CA 1
ATOM 597 C C . LYS A 1 72 ? 7.398 -8.803 -11.793 1.00 97.44 72 LYS A C 1
ATOM 599 O O . LYS A 1 72 ? 8.057 -8.351 -12.725 1.00 97.44 72 LYS A O 1
ATOM 604 N N . ASP A 1 73 ? 6.647 -8.040 -11.001 1.00 97.56 73 ASP A N 1
ATOM 605 C CA . ASP A 1 73 ? 6.471 -6.607 -11.209 1.00 97.56 73 ASP A CA 1
ATOM 606 C C . ASP A 1 73 ? 7.659 -5.829 -10.628 1.00 97.56 73 ASP A C 1
ATOM 608 O O . ASP A 1 73 ? 7.763 -5.589 -9.425 1.00 97.56 73 ASP A O 1
ATOM 612 N N . SER A 1 74 ? 8.608 -5.465 -11.489 1.00 96.56 74 SER A N 1
ATOM 613 C CA . SER A 1 74 ? 9.779 -4.683 -11.087 1.00 96.56 74 SER A CA 1
ATOM 614 C C . SER A 1 74 ? 9.427 -3.261 -10.653 1.00 96.56 74 SER A C 1
ATOM 616 O O . SER A 1 74 ? 10.121 -2.708 -9.801 1.00 96.56 74 SER A O 1
ATOM 618 N N . THR A 1 75 ? 8.375 -2.673 -11.229 1.00 95.88 75 THR A N 1
ATOM 619 C CA . THR A 1 75 ? 7.949 -1.304 -10.921 1.00 95.88 75 THR A CA 1
ATOM 620 C C . THR A 1 75 ? 7.360 -1.255 -9.522 1.00 95.88 75 THR A C 1
ATOM 622 O O . THR A 1 75 ? 7.795 -0.447 -8.705 1.00 95.88 75 THR A O 1
ATOM 625 N N . TRP A 1 76 ? 6.463 -2.185 -9.203 1.00 97.19 76 TRP A N 1
ATOM 626 C CA . TRP A 1 76 ? 5.873 -2.285 -7.874 1.00 97.19 76 TRP A CA 1
ATOM 627 C C . TRP A 1 76 ? 6.933 -2.532 -6.794 1.00 97.19 76 TRP A C 1
ATOM 629 O O . TRP A 1 76 ? 6.954 -1.841 -5.775 1.00 97.19 76 TRP A O 1
ATOM 639 N N . LYS A 1 77 ? 7.891 -3.438 -7.045 1.00 96.69 77 LYS A N 1
ATOM 640 C CA . LYS A 1 77 ? 9.035 -3.664 -6.140 1.00 96.69 77 LYS A CA 1
ATOM 641 C C . LYS A 1 77 ? 9.847 -2.396 -5.904 1.00 96.69 77 LYS A C 1
ATOM 643 O O . LYS A 1 77 ? 10.185 -2.092 -4.763 1.00 96.69 77 LYS A O 1
ATOM 648 N N . TYR A 1 78 ? 10.172 -1.670 -6.974 1.00 95.12 78 TYR A N 1
ATOM 649 C CA . TYR A 1 78 ? 10.916 -0.417 -6.882 1.00 95.12 78 TYR A C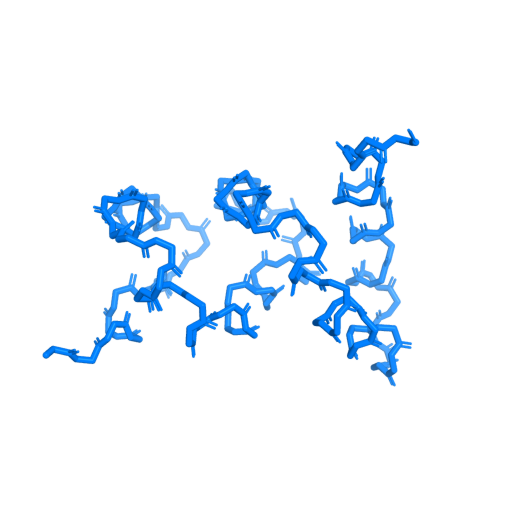A 1
ATOM 650 C C . TYR A 1 78 ? 10.165 0.616 -6.034 1.00 95.12 78 TYR A C 1
ATOM 652 O O . TYR A 1 78 ? 10.751 1.190 -5.121 1.00 95.12 78 TYR A O 1
ATOM 660 N N . LEU A 1 79 ? 8.865 0.796 -6.272 1.00 94.50 79 LEU A N 1
ATOM 661 C CA . LEU A 1 79 ? 8.047 1.766 -5.545 1.00 94.50 79 LEU A CA 1
ATOM 662 C C . LEU A 1 79 ? 7.911 1.415 -4.058 1.00 94.50 79 LEU A C 1
ATOM 664 O O . LEU A 1 79 ? 8.066 2.296 -3.214 1.00 94.50 79 LEU A O 1
ATOM 668 N N . VAL A 1 80 ? 7.718 0.136 -3.719 1.00 93.56 80 VAL A N 1
ATOM 669 C CA . VAL A 1 80 ? 7.687 -0.323 -2.318 1.00 93.56 80 VAL A CA 1
ATOM 670 C C . VAL A 1 80 ? 9.044 -0.124 -1.628 1.00 93.56 80 VAL A C 1
ATOM 672 O O . VAL A 1 80 ? 9.083 0.278 -0.464 1.00 93.56 80 VAL A O 1
ATOM 675 N N . LEU A 1 81 ? 10.165 -0.336 -2.333 1.00 91.12 81 LEU A N 1
ATOM 676 C CA . LEU A 1 81 ? 11.512 -0.052 -1.814 1.00 91.12 81 LEU A CA 1
ATOM 677 C C . LEU A 1 81 ? 11.721 1.433 -1.518 1.00 91.12 81 LEU A C 1
ATOM 679 O O . LEU A 1 81 ? 12.199 1.791 -0.443 1.00 91.12 81 LEU A O 1
ATOM 683 N N . THR A 1 82 ? 11.406 2.300 -2.479 1.00 89.06 82 THR A N 1
ATOM 684 C CA . THR A 1 82 ? 11.732 3.726 -2.374 1.00 89.06 82 THR A CA 1
ATOM 685 C C . THR A 1 82 ? 10.717 4.518 -1.562 1.00 89.06 82 THR A C 1
ATOM 687 O O . THR A 1 82 ? 11.085 5.528 -0.967 1.00 89.06 82 THR A O 1
ATOM 690 N N . GLY A 1 83 ? 9.458 4.082 -1.540 1.00 82.62 83 GLY A N 1
ATOM 691 C CA . GLY A 1 83 ? 8.380 4.714 -0.788 1.00 82.62 83 GLY A CA 1
ATOM 692 C C . GLY A 1 83 ? 8.261 4.142 0.619 1.00 82.62 83 GLY A C 1
ATOM 693 O O . GLY A 1 83 ? 8.593 4.812 1.592 1.00 82.62 83 GLY A O 1
ATOM 694 N N . SER A 1 84 ? 7.803 2.893 0.722 1.00 75.81 84 SER A N 1
ATOM 695 C CA . SER A 1 84 ? 7.380 2.308 1.997 1.00 75.81 84 SER A CA 1
ATOM 696 C C . SER A 1 84 ? 8.561 1.943 2.894 1.00 75.81 84 SER A C 1
ATOM 698 O O . SER A 1 84 ? 8.593 2.322 4.061 1.00 75.81 84 SER A O 1
ATOM 700 N N . ILE A 1 85 ? 9.565 1.244 2.355 1.00 73.75 85 ILE A N 1
ATOM 701 C CA . ILE A 1 85 ? 10.707 0.762 3.151 1.00 73.75 85 ILE A CA 1
ATOM 702 C C . ILE A 1 85 ? 11.595 1.922 3.623 1.00 73.75 85 ILE A C 1
ATOM 704 O O . ILE A 1 85 ? 12.115 1.871 4.733 1.00 73.75 85 ILE A O 1
ATOM 708 N N . SER A 1 86 ? 11.729 2.995 2.836 1.00 77.31 86 SER A N 1
ATOM 709 C CA . SER A 1 86 ? 12.520 4.174 3.226 1.00 77.31 86 SER A CA 1
ATOM 710 C C . SER A 1 86 ? 11.921 4.968 4.397 1.00 77.31 86 SER A C 1
ATOM 712 O O . SER A 1 86 ? 12.622 5.778 5.003 1.00 77.31 86 SER A O 1
ATOM 714 N N . LYS A 1 87 ? 10.640 4.739 4.716 1.00 72.19 87 LYS A N 1
ATOM 715 C CA . LYS A 1 87 ? 9.890 5.419 5.781 1.00 72.19 87 LYS A CA 1
ATOM 716 C C . LYS A 1 87 ? 9.739 4.586 7.057 1.00 72.19 87 LYS A C 1
ATOM 718 O O . LYS A 1 87 ? 9.290 5.129 8.066 1.00 72.19 87 LYS A O 1
ATOM 723 N N . LEU A 1 88 ? 10.076 3.294 7.033 1.00 69.38 88 LEU A N 1
ATOM 724 C CA . LEU A 1 88 ? 10.015 2.452 8.230 1.00 69.38 88 LEU A CA 1
ATOM 725 C C . LEU A 1 88 ? 11.141 2.840 9.210 1.00 69.38 88 LEU A C 1
ATOM 727 O O . LEU A 1 88 ? 12.258 3.119 8.767 1.00 69.38 88 LEU A O 1
ATOM 731 N N . PRO A 1 89 ? 10.872 2.882 10.529 1.00 63.88 89 PRO A N 1
ATOM 732 C CA . PRO A 1 89 ? 11.905 3.158 11.522 1.00 63.88 89 PRO A CA 1
ATOM 733 C C . PRO A 1 89 ? 12.991 2.070 11.501 1.00 63.88 89 PRO A C 1
ATOM 735 O O . PRO A 1 89 ? 12.691 0.888 11.336 1.00 63.88 89 PRO A O 1
ATOM 738 N N . SER A 1 90 ? 14.247 2.503 11.643 1.00 60.09 90 SER A N 1
ATOM 739 C CA . SER A 1 90 ? 15.460 1.671 11.690 1.00 60.09 90 SER A CA 1
ATOM 740 C C . SER A 1 90 ? 15.698 1.017 13.042 1.00 60.09 90 SER A C 1
ATOM 742 O O . SER A 1 90 ? 15.500 1.742 14.046 1.00 60.09 90 SER A O 1
#

Radius of gyration: 12.34 Å; chains: 1; bounding box: 36×23×24 Å

Foldseek 3Di:
DQLVVLDQPALPRVVSLVVLLPDDPVNCLVCLLVLLVLLLDPVRNCSLSSLVSSVVCQCSCVVSLVVQVVDPRPSSVVSCVVRNVVPHDD